Protein AF-A0A2Z6ZS50-F1 (afdb_monomer_lite)

Foldseek 3Di:
DPDPPDVVVVVCVVVVCDDPNVVVVVVVVCVVCVVVVNNVVVVPPDPPPDPPPDDPVNVVPPPCPPPPPVVVVVVVVVVVVVVVVVVVVVVVVD

Structure (mmCIF, N/CA/C/O backbone):
data_AF-A0A2Z6ZS50-F1
#
_entry.id   AF-A0A2Z6ZS50-F1
#
loop_
_atom_site.group_PDB
_atom_site.id
_atom_site.type_symbol
_atom_site.label_atom_id
_atom_site.label_alt_id
_atom_site.label_comp_id
_atom_site.label_asym_id
_atom_site.label_entity_id
_atom_site.label_seq_id
_atom_site.pdbx_PDB_ins_code
_atom_site.Cartn_x
_atom_site.Cartn_y
_atom_site.Cartn_z
_atom_site.occupancy
_atom_site.B_iso_or_equiv
_atom_site.auth_seq_id
_atom_site.auth_comp_id
_atom_site.auth_asym_id
_atom_site.auth_atom_id
_atom_site.pdbx_PDB_model_num
ATOM 1 N N . MET A 1 1 ? -17.321 -17.301 15.509 1.00 42.75 1 MET A N 1
ATOM 2 C CA . MET A 1 1 ? -16.459 -17.401 14.310 1.00 42.75 1 MET A CA 1
ATOM 3 C C . MET A 1 1 ? -15.467 -16.251 14.369 1.00 42.75 1 MET A C 1
ATOM 5 O O . MET A 1 1 ? -15.911 -15.110 14.433 1.00 42.75 1 MET A O 1
ATOM 9 N N . SER A 1 2 ? -14.159 -16.512 14.462 1.00 52.09 2 SER A N 1
ATOM 10 C CA . SER A 1 2 ? -13.164 -15.438 14.389 1.00 52.09 2 SER A CA 1
ATOM 11 C C . SER A 1 2 ? -13.146 -14.913 12.956 1.00 52.09 2 SER A C 1
ATOM 13 O O . SER A 1 2 ? -12.798 -15.629 12.021 1.00 52.09 2 SER A O 1
ATOM 15 N N . SER A 1 3 ? -13.582 -13.669 12.764 1.00 61.97 3 SER A N 1
ATOM 16 C CA . SER A 1 3 ? -13.367 -12.979 11.496 1.00 61.97 3 SER A CA 1
ATOM 17 C C . SER A 1 3 ? -11.859 -12.915 11.287 1.00 61.97 3 SER A C 1
ATOM 19 O O . SER A 1 3 ? -11.171 -12.263 12.076 1.00 61.97 3 SER A O 1
ATOM 21 N N . ILE A 1 4 ? -11.336 -13.619 10.280 1.00 67.19 4 ILE A N 1
ATOM 22 C CA . ILE A 1 4 ? -9.932 -13.500 9.885 1.00 67.19 4 ILE A CA 1
ATOM 23 C C . ILE A 1 4 ? -9.754 -12.046 9.465 1.00 67.19 4 ILE A C 1
ATOM 25 O O . ILE A 1 4 ? -10.208 -11.622 8.402 1.00 67.19 4 ILE A O 1
ATOM 29 N N . LYS A 1 5 ? -9.188 -11.242 10.364 1.00 70.38 5 LYS A N 1
ATOM 30 C CA . LYS A 1 5 ? -8.879 -9.851 10.069 1.00 70.38 5 LYS A CA 1
ATOM 31 C C . LYS A 1 5 ? -7.807 -9.869 8.992 1.00 70.38 5 LYS A C 1
ATOM 33 O O . LYS A 1 5 ? -6.849 -10.633 9.094 1.00 70.38 5 LYS A O 1
ATOM 38 N N . ASN A 1 6 ? -7.992 -9.046 7.964 1.00 83.12 6 ASN A N 1
ATOM 39 C CA . ASN A 1 6 ? -6.990 -8.836 6.928 1.00 83.12 6 ASN A CA 1
ATOM 40 C C . ASN A 1 6 ? -5.619 -8.639 7.611 1.00 83.12 6 ASN A C 1
ATOM 42 O O . ASN A 1 6 ? -5.521 -7.763 8.475 1.00 83.12 6 ASN A O 1
ATOM 46 N N . PRO A 1 7 ? -4.584 -9.430 7.278 1.00 84.56 7 PRO A N 1
ATOM 47 C CA . PRO A 1 7 ? -3.288 -9.347 7.949 1.00 84.56 7 PRO A CA 1
ATOM 48 C C . PRO A 1 7 ? -2.690 -7.935 7.883 1.00 84.56 7 PRO A C 1
ATOM 50 O O . PRO A 1 7 ? -2.049 -7.504 8.836 1.00 84.56 7 PRO A O 1
ATOM 53 N N . LEU A 1 8 ? -2.978 -7.167 6.825 1.00 81.31 8 LEU A N 1
ATOM 54 C CA . LEU A 1 8 ? -2.589 -5.757 6.738 1.00 81.31 8 LEU A CA 1
ATOM 55 C C . LEU A 1 8 ? -3.293 -4.902 7.793 1.00 81.31 8 LEU A C 1
ATOM 57 O O . LEU A 1 8 ? -2.645 -4.102 8.458 1.00 81.31 8 LEU A O 1
ATOM 61 N N . ALA A 1 9 ? -4.599 -5.095 7.987 1.00 82.00 9 ALA A N 1
ATOM 62 C CA . ALA A 1 9 ? -5.344 -4.387 9.026 1.00 82.00 9 ALA A CA 1
ATOM 63 C C . ALA A 1 9 ? -4.812 -4.744 10.422 1.00 82.00 9 ALA A C 1
ATOM 65 O O . ALA A 1 9 ? -4.589 -3.855 11.236 1.00 82.00 9 ALA A O 1
ATOM 66 N N . ALA A 1 10 ? -4.505 -6.023 10.664 1.00 85.50 10 ALA A N 1
ATOM 67 C CA . ALA A 1 10 ? -3.908 -6.461 11.921 1.00 85.50 10 ALA A CA 1
ATOM 68 C C . ALA A 1 10 ? -2.542 -5.796 12.183 1.00 85.50 10 ALA A C 1
ATOM 70 O O . ALA A 1 10 ? -2.297 -5.332 13.292 1.00 85.50 10 ALA A O 1
ATOM 71 N N . ILE A 1 11 ? -1.676 -5.686 11.168 1.00 84.56 11 ILE A N 1
ATOM 72 C CA . ILE A 1 11 ? -0.369 -5.019 11.293 1.00 84.56 11 ILE A CA 1
ATOM 73 C C . ILE A 1 11 ? -0.534 -3.523 11.585 1.00 84.56 11 ILE A C 1
ATOM 75 O O . ILE A 1 11 ? 0.171 -2.993 12.447 1.00 84.56 11 ILE A O 1
ATOM 79 N N . LEU A 1 12 ? -1.449 -2.839 10.892 1.00 84.25 12 LEU A N 1
ATOM 80 C CA . LEU A 1 12 ? -1.710 -1.412 11.107 1.00 84.25 12 LEU A CA 1
ATOM 81 C C . LEU A 1 12 ? -2.223 -1.142 12.528 1.00 84.25 12 LEU A C 1
ATOM 83 O O . LEU A 1 12 ? -1.713 -0.243 13.203 1.00 84.25 12 LEU A O 1
ATOM 87 N N . ASP A 1 13 ? -3.160 -1.968 12.997 1.00 83.25 13 ASP A N 1
ATOM 88 C CA . ASP A 1 13 ? -3.725 -1.889 14.344 1.00 83.25 13 ASP A CA 1
ATOM 89 C C . ASP A 1 13 ? -2.657 -2.158 15.416 1.00 83.25 13 ASP A C 1
ATOM 91 O O . ASP A 1 13 ? -2.509 -1.379 16.361 1.00 83.25 13 ASP A O 1
ATOM 95 N N . SER A 1 14 ? -1.865 -3.228 15.261 1.00 86.31 14 SER A N 1
ATOM 96 C CA . SER A 1 14 ? -0.813 -3.605 16.217 1.00 86.31 14 SER A CA 1
ATOM 97 C C . SER A 1 14 ? 0.281 -2.547 16.351 1.00 86.31 14 SER A C 1
ATOM 99 O O . SER A 1 14 ? 0.798 -2.340 17.446 1.00 86.31 14 SER A O 1
ATOM 101 N N . ASN A 1 15 ? 0.614 -1.849 15.263 1.00 84.75 15 ASN A N 1
ATOM 102 C CA . ASN A 1 15 ? 1.631 -0.796 15.269 1.00 84.75 15 ASN A CA 1
ATOM 103 C C . ASN A 1 15 ? 1.062 0.597 15.575 1.00 84.75 15 ASN A C 1
ATOM 105 O O . ASN A 1 15 ? 1.798 1.582 15.530 1.00 84.75 15 ASN A O 1
ATOM 109 N N . LYS A 1 16 ? -0.238 0.701 15.888 1.00 83.44 16 LYS A N 1
ATOM 110 C CA . LYS A 1 16 ? -0.927 1.978 16.126 1.00 83.44 16 LYS A CA 1
ATOM 111 C C . LYS A 1 16 ? -0.672 2.995 15.011 1.00 83.44 16 LYS A C 1
ATOM 113 O O . LYS A 1 16 ? -0.500 4.194 15.260 1.00 83.44 16 LYS A O 1
ATOM 118 N N . PHE A 1 17 ? -0.666 2.523 13.765 1.00 84.06 17 PHE A N 1
ATOM 119 C CA . PHE A 1 17 ? -0.640 3.393 12.596 1.00 84.06 17 PHE A CA 1
ATOM 120 C C . PHE A 1 17 ? -2.029 3.993 12.394 1.00 84.06 17 PHE A C 1
ATOM 122 O O . PHE A 1 17 ? -2.769 3.645 11.482 1.00 84.06 17 PHE A O 1
ATOM 129 N N . THR A 1 18 ? -2.379 4.908 13.292 1.00 80.25 18 THR A N 1
ATOM 130 C CA . THR A 1 18 ? -3.631 5.662 13.309 1.00 80.25 18 THR A CA 1
ATOM 131 C C . THR A 1 18 ? -3.323 7.153 13.211 1.00 80.25 18 THR A C 1
ATOM 133 O O . THR A 1 18 ? -2.288 7.609 13.703 1.00 80.25 18 THR A O 1
ATOM 136 N N . GLY A 1 19 ? -4.212 7.933 12.595 1.00 82.06 19 GLY A N 1
ATOM 137 C CA . GLY A 1 19 ? -4.051 9.387 12.489 1.00 82.06 19 GLY A CA 1
ATOM 138 C C . GLY A 1 19 ? -2.735 9.793 11.810 1.00 82.06 19 GLY A C 1
ATOM 139 O O . GLY A 1 19 ? -2.427 9.336 10.710 1.00 82.06 19 GLY A O 1
ATOM 140 N N . LEU A 1 20 ? -1.940 10.641 12.469 1.00 86.94 20 LEU A N 1
ATOM 141 C CA . LEU A 1 20 ? -0.696 11.181 11.904 1.00 86.94 20 LEU A CA 1
ATOM 142 C C . LEU A 1 20 ? 0.383 10.107 11.670 1.00 86.94 20 LEU A C 1
ATOM 144 O O . LEU A 1 20 ? 1.129 10.182 10.695 1.00 86.94 20 LEU A O 1
ATOM 148 N N . ASN A 1 21 ? 0.430 9.066 12.507 1.00 84.19 21 ASN A N 1
ATOM 149 C CA . ASN A 1 21 ? 1.382 7.965 12.338 1.00 84.19 21 ASN A CA 1
ATOM 150 C C . ASN A 1 21 ? 1.092 7.143 11.080 1.00 84.19 21 ASN A C 1
ATOM 152 O O . ASN A 1 21 ? 2.027 6.699 10.417 1.00 84.19 21 ASN A O 1
ATOM 156 N N . TYR A 1 22 ? -0.185 6.996 10.716 1.00 86.81 22 TYR A N 1
ATOM 157 C CA . TYR A 1 22 ? -0.571 6.365 9.454 1.00 86.81 22 TYR A CA 1
ATOM 158 C C . TYR A 1 22 ? -0.071 7.167 8.251 1.00 86.81 22 TYR A C 1
ATOM 160 O O . TYR A 1 22 ? 0.511 6.605 7.329 1.00 86.81 22 TYR A O 1
ATOM 168 N N . GLN A 1 23 ? -0.253 8.490 8.278 1.00 88.62 23 GLN A N 1
ATOM 169 C CA . GLN A 1 23 ? 0.185 9.375 7.195 1.00 88.62 23 GLN A CA 1
ATOM 170 C C . GLN A 1 23 ? 1.707 9.348 7.019 1.00 88.62 23 GLN A C 1
ATOM 172 O O . GLN A 1 23 ? 2.204 9.244 5.898 1.00 88.62 23 GLN A O 1
ATOM 177 N N . ASN A 1 24 ? 2.455 9.368 8.125 1.00 89.75 24 ASN A N 1
ATOM 178 C CA . ASN A 1 24 ? 3.913 9.254 8.097 1.00 89.75 24 ASN A CA 1
ATOM 179 C C . ASN A 1 24 ? 4.370 7.893 7.557 1.00 89.75 24 ASN A C 1
ATOM 181 O O . ASN A 1 24 ? 5.269 7.835 6.718 1.00 89.75 24 ASN A O 1
ATOM 185 N N . TRP A 1 25 ? 3.730 6.805 7.995 1.00 89.75 25 TRP A N 1
ATOM 186 C CA . TRP A 1 25 ? 3.993 5.463 7.479 1.00 89.75 25 TRP A CA 1
ATOM 187 C C . TRP A 1 25 ? 3.721 5.372 5.974 1.00 89.75 25 TRP A C 1
ATOM 189 O O . TRP A 1 25 ? 4.591 4.934 5.223 1.00 89.75 25 TRP A O 1
ATOM 199 N N . LEU A 1 26 ? 2.568 5.865 5.516 1.00 89.38 26 LEU A N 1
ATOM 200 C CA . LEU A 1 26 ? 2.192 5.862 4.104 1.00 89.38 26 LEU A CA 1
ATOM 201 C C . LEU A 1 26 ? 3.173 6.687 3.258 1.00 89.38 26 LEU A C 1
ATOM 203 O O . LEU A 1 26 ? 3.570 6.268 2.173 1.00 89.38 26 LEU A O 1
ATOM 207 N N . ARG A 1 27 ? 3.626 7.838 3.769 1.00 92.25 27 ARG A N 1
ATOM 208 C CA . ARG A 1 27 ? 4.646 8.662 3.110 1.00 92.25 27 ARG A CA 1
ATOM 209 C C . ARG A 1 27 ? 5.985 7.932 2.996 1.00 92.25 27 ARG A C 1
ATOM 211 O O . ARG A 1 27 ? 6.592 7.962 1.929 1.00 92.25 27 ARG A O 1
ATOM 218 N N . ASN A 1 28 ? 6.431 7.262 4.057 1.00 91.31 28 ASN A N 1
ATOM 219 C CA . ASN A 1 28 ? 7.668 6.478 4.034 1.00 91.31 28 ASN A CA 1
ATOM 220 C C . ASN A 1 28 ? 7.566 5.297 3.061 1.00 91.31 28 ASN A C 1
ATOM 222 O O . ASN A 1 28 ? 8.498 5.054 2.297 1.00 91.31 28 ASN A O 1
ATOM 226 N N . LEU A 1 29 ? 6.414 4.622 3.026 1.00 90.06 29 LEU A N 1
ATOM 227 C CA . LEU A 1 29 ? 6.136 3.556 2.068 1.00 90.06 29 LEU A CA 1
ATOM 228 C C . LEU A 1 29 ? 6.215 4.068 0.621 1.00 90.06 29 LEU A C 1
ATOM 230 O O . LEU A 1 29 ? 6.899 3.466 -0.203 1.00 90.06 29 LEU A O 1
ATOM 234 N N . ASN A 1 30 ? 5.598 5.215 0.324 1.00 92.56 30 ASN A N 1
ATOM 235 C CA . ASN A 1 30 ? 5.660 5.836 -1.002 1.00 92.56 30 ASN A CA 1
ATOM 236 C C . ASN A 1 30 ? 7.094 6.176 -1.431 1.00 92.56 30 ASN A C 1
ATOM 238 O O . ASN A 1 30 ? 7.430 6.004 -2.599 1.00 92.56 30 ASN A O 1
ATOM 242 N N . ILE A 1 31 ? 7.949 6.630 -0.507 1.00 94.19 31 ILE A N 1
ATOM 243 C CA . ILE A 1 31 ? 9.360 6.927 -0.800 1.00 94.19 31 ILE A CA 1
ATOM 244 C C . ILE A 1 31 ? 10.113 5.651 -1.201 1.00 94.19 31 ILE A C 1
ATOM 246 O O . ILE A 1 31 ? 10.801 5.650 -2.223 1.00 94.19 31 ILE A O 1
ATOM 250 N N . VAL A 1 32 ? 9.956 4.562 -0.438 1.00 92.50 32 VAL A N 1
ATOM 251 C CA . VAL A 1 32 ? 10.595 3.270 -0.747 1.00 92.50 32 VAL A CA 1
ATOM 252 C C . VAL A 1 32 ? 10.105 2.750 -2.099 1.00 92.50 32 VAL A C 1
ATOM 254 O O . VAL A 1 32 ? 10.917 2.481 -2.984 1.00 92.50 32 VAL A O 1
ATOM 257 N N . LEU A 1 33 ? 8.789 2.716 -2.320 1.00 91.94 33 LEU A N 1
ATOM 258 C CA . LEU A 1 33 ? 8.208 2.230 -3.574 1.00 91.94 33 LEU A CA 1
ATOM 259 C C . LEU A 1 33 ? 8.606 3.083 -4.783 1.00 91.94 33 LEU A C 1
ATOM 261 O O . LEU A 1 33 ? 8.871 2.540 -5.854 1.00 91.94 33 LEU A O 1
ATOM 265 N N . ALA A 1 34 ? 8.688 4.407 -4.636 1.00 90.31 34 ALA A N 1
ATOM 266 C CA . ALA A 1 34 ? 9.173 5.285 -5.698 1.00 90.31 34 ALA A CA 1
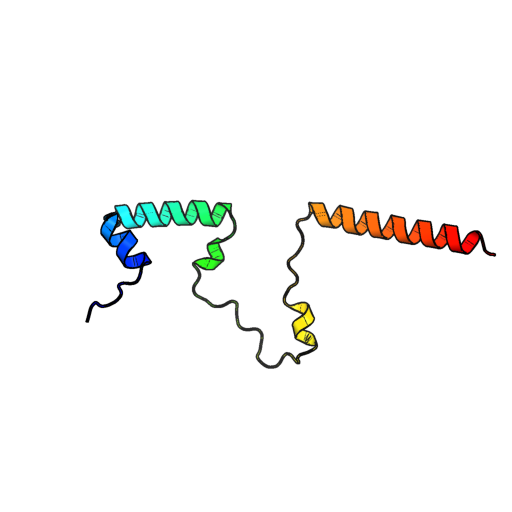ATOM 267 C C . ALA A 1 34 ? 10.640 4.991 -6.046 1.00 90.31 34 ALA A C 1
ATOM 269 O O . ALA A 1 34 ? 10.988 4.934 -7.227 1.00 90.31 34 ALA A O 1
ATOM 270 N N . SER A 1 35 ? 11.486 4.753 -5.036 1.00 92.62 35 SER A N 1
ATOM 271 C CA . SER A 1 35 ? 12.904 4.427 -5.233 1.00 92.62 35 SER A CA 1
ATOM 272 C C . SER A 1 35 ? 13.099 3.113 -6.000 1.00 92.62 35 SER A C 1
ATOM 274 O O . SER A 1 35 ? 13.972 3.012 -6.864 1.00 92.62 35 SER A O 1
ATOM 276 N N . GLU A 1 36 ? 12.206 2.151 -5.772 1.00 92.44 36 GLU A N 1
ATOM 277 C CA . GLU A 1 36 ? 12.189 0.853 -6.447 1.00 92.44 36 GLU A CA 1
ATOM 278 C C . GLU A 1 36 ? 11.389 0.859 -7.760 1.00 92.44 36 GLU A C 1
ATOM 280 O O . GLU A 1 36 ? 11.347 -0.146 -8.468 1.00 92.44 36 GLU A O 1
ATOM 285 N N . LYS A 1 37 ? 10.785 1.998 -8.135 1.00 89.00 37 LYS A N 1
ATOM 286 C CA . LYS A 1 37 ? 9.895 2.148 -9.305 1.00 89.00 37 LYS A CA 1
ATOM 287 C C . LYS A 1 37 ? 8.659 1.238 -9.253 1.00 89.00 37 LYS A C 1
ATOM 289 O O . LYS A 1 37 ? 8.133 0.843 -10.291 1.00 89.00 37 LYS A O 1
ATOM 294 N N . LEU A 1 38 ? 8.177 0.936 -8.049 1.00 88.81 38 LEU A N 1
ATOM 295 C CA . LEU A 1 38 ? 7.019 0.082 -7.769 1.00 88.81 38 LEU A CA 1
ATOM 296 C C . LEU A 1 38 ? 5.750 0.864 -7.413 1.00 88.81 38 LEU A C 1
ATOM 298 O O . LEU A 1 38 ? 4.756 0.268 -7.010 1.00 88.81 38 LEU A O 1
ATOM 302 N N . LEU A 1 39 ? 5.744 2.190 -7.568 1.00 85.44 39 LEU A N 1
ATOM 303 C CA . LEU A 1 39 ? 4.603 3.037 -7.191 1.00 85.44 39 LEU A CA 1
ATOM 304 C C . LEU A 1 39 ? 3.287 2.627 -7.887 1.00 85.44 39 LEU A C 1
ATOM 306 O O . LEU A 1 39 ? 2.216 2.762 -7.305 1.00 85.44 39 LEU A O 1
ATOM 310 N N . TYR A 1 40 ? 3.382 2.032 -9.082 1.00 81.25 40 TYR A N 1
ATOM 311 C CA . TYR A 1 40 ? 2.252 1.481 -9.839 1.00 81.25 40 TYR A CA 1
ATOM 312 C C . TYR A 1 40 ? 1.473 0.389 -9.088 1.00 81.25 40 TYR A C 1
ATOM 314 O O . TYR A 1 40 ? 0.337 0.103 -9.439 1.00 81.25 40 TYR A O 1
ATOM 322 N N . THR A 1 41 ? 2.066 -0.235 -8.066 1.00 80.44 41 THR A N 1
ATOM 323 C CA . THR A 1 41 ? 1.395 -1.254 -7.242 1.00 80.44 41 THR A CA 1
ATOM 324 C C . THR A 1 41 ? 0.328 -0.664 -6.316 1.00 80.44 41 THR A C 1
ATOM 326 O O . THR A 1 41 ? -0.549 -1.395 -5.858 1.00 80.44 41 THR A O 1
ATOM 329 N N . LEU A 1 42 ? 0.388 0.645 -6.040 1.00 79.56 42 LEU A N 1
ATOM 330 C CA . LEU A 1 42 ? -0.605 1.357 -5.232 1.00 79.56 42 LEU A CA 1
ATOM 331 C C . LEU A 1 42 ? -1.747 1.937 -6.067 1.00 79.56 42 LEU A C 1
ATOM 333 O O . LEU A 1 42 ? -2.852 2.108 -5.545 1.00 79.56 42 LEU A O 1
ATOM 337 N N . ASP A 1 43 ? -1.505 2.213 -7.349 1.00 77.94 43 ASP A N 1
ATOM 338 C CA . ASP A 1 43 ? -2.558 2.603 -8.278 1.00 77.94 43 ASP A CA 1
ATOM 339 C C . ASP A 1 43 ? -3.447 1.387 -8.553 1.00 77.94 43 ASP A C 1
ATOM 341 O O . ASP A 1 43 ? -3.110 0.477 -9.305 1.00 77.94 43 ASP A O 1
ATOM 345 N N . LYS A 1 44 ? -4.619 1.364 -7.913 1.00 67.06 44 LYS A N 1
ATOM 346 C CA . LYS A 1 44 ? -5.621 0.297 -8.058 1.00 67.06 44 LYS A CA 1
ATOM 347 C C . LYS A 1 44 ? -6.292 0.245 -9.428 1.00 67.06 44 LYS A C 1
ATOM 349 O O . LYS A 1 44 ? -7.202 -0.563 -9.606 1.00 67.06 44 LYS A O 1
ATOM 354 N N . SER A 1 45 ? -5.908 1.084 -10.388 1.00 58.16 45 SER A N 1
ATOM 355 C CA . SER A 1 45 ? -6.334 0.837 -11.757 1.00 58.16 45 SER A CA 1
ATOM 356 C C . SER A 1 45 ? -5.590 -0.408 -12.241 1.00 58.16 45 SER A C 1
ATOM 358 O O . SER A 1 45 ? -4.360 -0.340 -12.354 1.00 58.16 45 SER A O 1
ATOM 360 N N . PRO A 1 46 ? -6.273 -1.533 -12.532 1.00 56.38 46 PRO A N 1
ATOM 361 C CA . PRO A 1 46 ? -5.629 -2.595 -13.289 1.00 56.38 46 PRO A CA 1
ATOM 362 C C . PRO A 1 46 ? -4.956 -1.961 -14.516 1.00 56.38 46 PRO A C 1
ATOM 364 O O . PRO A 1 46 ? -5.496 -0.982 -15.054 1.00 56.38 46 PRO A O 1
ATOM 367 N N . PRO A 1 47 ? -3.775 -2.451 -14.945 1.00 58.06 47 PRO A N 1
ATOM 368 C CA . PRO A 1 47 ? -3.194 -2.017 -16.208 1.00 58.06 47 PRO A CA 1
ATOM 369 C C . PRO A 1 47 ? -4.313 -2.082 -17.239 1.00 58.06 47 PRO A C 1
ATOM 371 O O . PRO A 1 47 ? -4.953 -3.128 -17.328 1.00 58.06 47 PRO A O 1
ATOM 374 N N . LYS A 1 48 ? -4.618 -0.949 -17.893 1.00 54.59 48 LYS A N 1
ATOM 375 C CA . LYS A 1 48 ? -5.763 -0.810 -18.800 1.00 54.59 48 LYS A CA 1
ATOM 376 C C . LYS A 1 48 ? -5.852 -2.074 -19.640 1.00 54.59 48 LYS A C 1
ATOM 378 O O . LYS A 1 48 ? -4.925 -2.339 -20.405 1.00 54.59 48 LYS A O 1
ATOM 383 N N . GLU A 1 49 ? -6.892 -2.868 -19.387 1.00 52.78 49 GLU A N 1
ATOM 384 C CA . GLU A 1 49 ? -7.051 -4.184 -19.990 1.00 52.78 49 GLU A CA 1
ATOM 385 C C . GLU A 1 49 ? -6.940 -3.964 -21.494 1.00 52.78 49 GLU A C 1
ATOM 387 O O . GLU A 1 49 ? -7.644 -3.118 -22.063 1.00 52.78 49 GLU A O 1
ATOM 392 N N . ALA A 1 50 ? -5.927 -4.580 -22.102 1.00 59.97 50 ALA A N 1
ATOM 393 C CA . ALA A 1 50 ? -5.727 -4.435 -23.529 1.00 59.97 50 ALA A CA 1
ATOM 394 C C . ALA A 1 50 ? -7.035 -4.874 -24.216 1.00 59.97 50 ALA A C 1
ATOM 396 O O . ALA A 1 50 ? -7.677 -5.800 -23.713 1.00 59.97 50 ALA A O 1
ATOM 397 N N . PRO A 1 51 ? -7.484 -4.174 -25.278 1.00 59.88 51 PRO A N 1
ATOM 398 C CA . PRO A 1 51 ? -8.808 -4.379 -25.861 1.00 59.88 51 PRO A CA 1
ATOM 399 C C . PRO A 1 51 ? -9.079 -5.870 -26.056 1.00 59.88 51 PRO A C 1
ATOM 401 O O . PRO A 1 51 ? -8.210 -6.569 -26.562 1.00 59.88 51 PRO A O 1
ATOM 404 N N . ALA A 1 52 ? -10.258 -6.350 -25.660 1.00 57.25 52 ALA A N 1
ATOM 405 C CA . ALA A 1 52 ? -10.618 -7.773 -25.598 1.00 57.25 52 ALA A CA 1
ATOM 406 C C . ALA A 1 52 ? -10.604 -8.532 -26.949 1.00 57.25 52 ALA A C 1
ATOM 408 O O . ALA A 1 52 ? -11.094 -9.652 -27.023 1.00 57.25 52 ALA A O 1
ATOM 409 N N . ASP A 1 53 ? -10.047 -7.936 -28.004 1.00 54.62 53 ASP A N 1
ATOM 410 C CA . ASP A 1 53 ? -10.068 -8.424 -29.383 1.00 54.62 53 ASP A CA 1
ATOM 411 C C . ASP A 1 53 ? -8.669 -8.755 -29.935 1.00 54.62 53 ASP A C 1
ATOM 413 O O . ASP A 1 53 ? -8.476 -8.944 -31.134 1.00 54.62 53 ASP A O 1
ATOM 417 N N . ILE A 1 54 ? -7.651 -8.823 -29.072 1.00 55.78 54 ILE A N 1
ATOM 418 C CA . ILE A 1 54 ? -6.335 -9.320 -29.487 1.00 55.78 54 ILE A CA 1
ATOM 419 C C . ILE A 1 54 ? -6.357 -10.850 -29.516 1.00 55.78 54 ILE A C 1
ATOM 421 O O . ILE A 1 54 ? -6.325 -11.519 -28.482 1.00 55.78 54 ILE A O 1
ATOM 425 N N . SER A 1 55 ? -6.411 -11.382 -30.740 1.00 57.19 55 SER A N 1
ATOM 426 C CA . SER A 1 55 ? -6.146 -12.781 -31.089 1.00 57.19 55 SER A CA 1
ATOM 427 C C . SER A 1 55 ? -4.941 -13.339 -30.306 1.00 57.19 55 SER A C 1
ATOM 429 O O . SER A 1 55 ? -3.978 -12.601 -30.074 1.00 57.19 55 SER A O 1
ATOM 431 N N . PRO A 1 56 ? -4.925 -14.640 -29.945 1.00 56.66 56 PRO A N 1
ATOM 432 C CA . PRO A 1 56 ? -3.805 -15.284 -29.249 1.00 56.66 56 PRO A CA 1
ATOM 433 C C . PRO A 1 56 ? -2.419 -15.027 -29.868 1.00 56.66 56 PRO A C 1
ATOM 435 O O . PRO A 1 56 ? -1.413 -15.107 -29.167 1.00 56.66 56 PRO A O 1
ATOM 438 N N . GLU A 1 57 ? -2.358 -14.693 -31.158 1.00 55.00 57 GLU A N 1
ATOM 439 C CA . GLU A 1 57 ? -1.120 -14.392 -31.886 1.00 55.00 57 GLU A CA 1
ATOM 440 C C . GLU A 1 57 ? -0.523 -13.005 -31.538 1.00 55.00 57 GLU A C 1
ATOM 442 O O . GLU A 1 57 ? 0.699 -12.831 -31.506 1.00 55.00 57 GLU A O 1
ATOM 447 N N . GLU A 1 58 ? -1.362 -12.034 -31.161 1.00 53.59 58 GLU A N 1
ATOM 448 C CA . GLU A 1 58 ? -0.962 -10.670 -30.769 1.00 53.59 58 GLU A CA 1
ATOM 449 C C . GLU A 1 58 ? -0.545 -10.558 -29.284 1.00 53.59 58 GLU A C 1
ATOM 451 O O . GLU A 1 58 ? 0.169 -9.629 -28.892 1.00 53.59 58 GLU A O 1
ATOM 456 N N . LEU A 1 59 ? -0.900 -11.537 -28.438 1.00 50.09 59 LEU A N 1
ATOM 457 C CA . LEU A 1 59 ? -0.496 -11.580 -27.019 1.00 50.09 59 LEU A CA 1
ATOM 458 C C . LEU A 1 59 ? 1.020 -11.759 -26.820 1.00 50.09 59 LEU A C 1
ATOM 460 O O . LEU A 1 59 ? 1.553 -11.476 -25.743 1.00 50.09 59 LEU A O 1
ATOM 464 N N . THR A 1 60 ? 1.751 -12.142 -27.867 1.00 48.59 60 THR A N 1
ATOM 465 C CA . THR A 1 60 ? 3.213 -12.285 -27.839 1.00 48.59 60 THR A CA 1
ATOM 466 C C . THR A 1 60 ? 3.970 -10.946 -27.803 1.00 48.59 60 THR A C 1
ATOM 468 O O . THR A 1 60 ? 5.183 -10.926 -27.579 1.00 48.59 60 THR A O 1
ATOM 471 N N . VAL A 1 61 ? 3.285 -9.807 -27.982 1.00 52.66 61 VAL A N 1
ATOM 472 C CA . VAL A 1 61 ? 3.901 -8.463 -27.993 1.00 52.66 61 VAL A CA 1
ATOM 473 C C . VAL A 1 61 ? 3.783 -7.732 -26.640 1.00 52.66 61 VAL A C 1
ATOM 475 O O . VAL A 1 61 ? 4.536 -6.788 -26.383 1.00 52.66 61 VAL A O 1
ATOM 478 N N . GLY A 1 62 ? 2.918 -8.199 -25.731 1.00 48.66 62 GLY A N 1
ATOM 479 C CA . GLY A 1 62 ? 2.555 -7.492 -24.492 1.00 48.66 62 GLY A CA 1
ATOM 480 C C . GLY A 1 62 ? 3.508 -7.639 -23.298 1.00 48.66 62 GLY A C 1
ATOM 481 O O . GLY A 1 62 ? 3.476 -6.810 -22.394 1.00 48.66 62 GLY A O 1
ATOM 482 N N . ILE A 1 63 ? 4.409 -8.628 -23.287 1.00 51.31 63 ILE A N 1
ATOM 483 C CA . ILE A 1 63 ? 5.429 -8.786 -22.228 1.00 51.31 63 ILE A CA 1
ATOM 484 C C . ILE A 1 63 ? 6.812 -8.465 -22.797 1.00 51.31 63 ILE A C 1
ATOM 486 O O . ILE A 1 63 ? 7.763 -9.241 -22.729 1.00 51.31 63 ILE A O 1
ATOM 490 N N . ARG A 1 64 ? 6.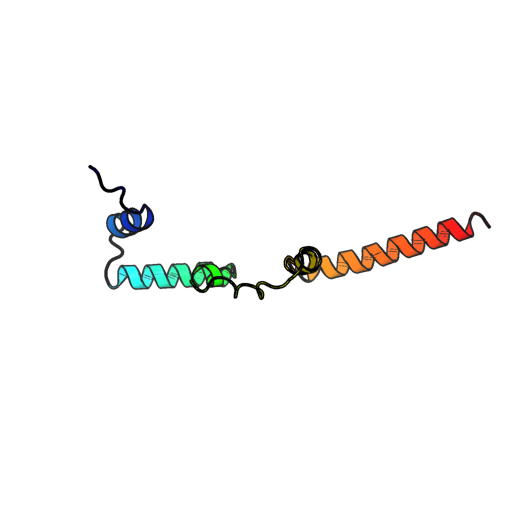968 -7.275 -23.378 1.00 52.34 64 ARG A N 1
ATOM 491 C CA . ARG A 1 64 ? 8.305 -6.710 -23.592 1.00 52.34 64 ARG A CA 1
ATOM 492 C C . ARG A 1 64 ? 8.751 -6.010 -22.315 1.00 52.34 64 ARG A C 1
ATOM 494 O O . ARG A 1 64 ? 8.734 -4.785 -22.229 1.00 52.34 64 ARG A O 1
ATOM 501 N N . ILE A 1 65 ? 9.212 -6.791 -21.333 1.00 54.66 65 ILE A N 1
ATOM 502 C CA . ILE A 1 65 ? 10.057 -6.247 -20.262 1.00 54.66 65 ILE A CA 1
ATOM 503 C C . ILE A 1 65 ? 11.277 -5.654 -20.957 1.00 54.66 65 ILE A C 1
ATOM 505 O O . ILE A 1 65 ? 12.131 -6.371 -21.479 1.00 54.66 65 ILE A O 1
ATOM 509 N N . HIS A 1 66 ? 11.322 -4.329 -21.054 1.00 58.81 66 HIS A N 1
ATOM 510 C CA . HIS A 1 66 ? 12.398 -3.659 -21.753 1.00 58.81 66 HIS A CA 1
ATOM 511 C C . HIS A 1 66 ? 13.682 -3.866 -20.935 1.00 58.81 66 HIS A C 1
ATOM 513 O O . HIS A 1 66 ? 13.760 -3.372 -19.808 1.00 58.81 66 HIS A O 1
ATOM 519 N N . PRO A 1 67 ? 14.703 -4.581 -21.451 1.00 56.31 67 PRO A N 1
ATOM 520 C CA . PRO A 1 67 ? 15.892 -4.830 -20.656 1.00 56.31 67 PRO A CA 1
ATOM 521 C C . PRO A 1 67 ? 16.615 -3.498 -20.399 1.00 56.31 67 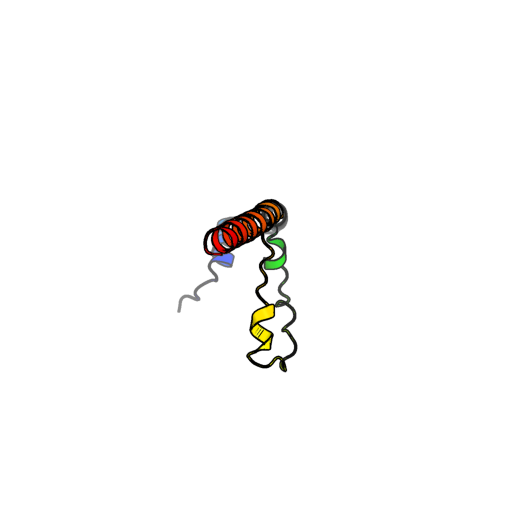PRO A C 1
ATOM 523 O O . PRO A 1 67 ? 16.640 -2.630 -21.293 1.00 56.31 67 PRO A O 1
ATOM 526 N N . PRO A 1 68 ? 17.199 -3.315 -19.197 1.00 55.59 68 PRO A N 1
ATOM 527 C CA . PRO A 1 68 ? 17.861 -2.075 -18.816 1.00 55.59 68 PRO A CA 1
ATOM 528 C C . PRO A 1 68 ? 18.926 -1.708 -19.854 1.00 55.59 68 PRO A C 1
ATOM 530 O O . PRO A 1 68 ? 19.579 -2.584 -20.425 1.00 55.59 68 PRO A O 1
ATOM 533 N N . ALA A 1 69 ? 19.107 -0.409 -20.114 1.00 56.66 69 ALA A N 1
ATOM 534 C CA . ALA A 1 69 ? 19.913 0.119 -21.225 1.00 56.66 69 ALA A CA 1
ATOM 535 C C . ALA A 1 69 ? 21.328 -0.492 -21.341 1.00 56.66 69 ALA A C 1
ATOM 537 O O . ALA A 1 69 ? 21.880 -0.590 -22.438 1.00 56.66 69 ALA A O 1
ATOM 538 N N . ARG A 1 70 ? 21.888 -0.969 -20.222 1.00 54.19 70 ARG A N 1
ATOM 539 C CA . ARG A 1 70 ? 23.184 -1.656 -20.137 1.00 54.19 70 ARG A CA 1
ATOM 540 C C . ARG A 1 70 ? 23.210 -3.011 -20.869 1.00 54.19 70 ARG A C 1
ATOM 542 O O . ARG A 1 70 ? 24.210 -3.327 -21.501 1.00 54.19 70 ARG A O 1
ATOM 549 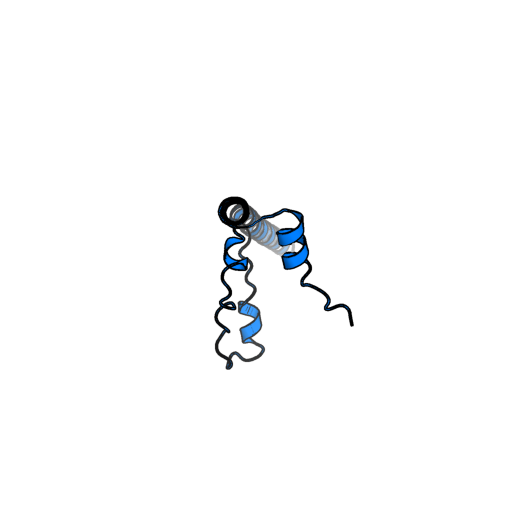N N . GLN A 1 71 ? 22.105 -3.759 -20.877 1.00 55.72 71 GLN A N 1
ATOM 550 C CA . GLN A 1 71 ? 21.972 -5.051 -21.571 1.00 55.72 71 GLN A CA 1
ATOM 551 C C . GLN A 1 71 ? 21.792 -4.885 -23.093 1.00 55.72 71 GLN A C 1
ATOM 553 O O . GLN A 1 71 ? 22.203 -5.743 -23.872 1.00 55.72 71 GLN A O 1
ATOM 558 N N . ARG A 1 72 ? 21.234 -3.753 -23.555 1.00 56.09 72 ARG A N 1
ATOM 559 C CA . ARG A 1 72 ? 21.005 -3.500 -24.993 1.00 56.09 72 ARG A CA 1
ATOM 560 C C . ARG A 1 72 ? 22.307 -3.391 -25.790 1.00 56.09 72 ARG A C 1
ATOM 562 O O . ARG A 1 72 ? 22.359 -3.840 -26.934 1.00 56.09 72 ARG A O 1
ATOM 569 N N . LYS A 1 73 ? 23.360 -2.824 -25.186 1.00 58.19 73 LYS A N 1
ATOM 570 C CA . LYS A 1 73 ? 24.696 -2.744 -25.802 1.00 58.19 73 LYS A CA 1
ATOM 571 C C . LYS A 1 73 ? 25.322 -4.134 -25.963 1.00 58.19 73 LYS A C 1
ATOM 573 O O . LYS A 1 73 ? 25.926 -4.402 -26.997 1.00 58.19 73 LYS A O 1
ATOM 578 N N . ASN A 1 74 ? 25.104 -5.028 -24.997 1.00 56.38 74 ASN A N 1
ATOM 579 C CA . ASN A 1 74 ? 25.618 -6.399 -25.040 1.00 56.38 74 ASN A CA 1
ATOM 580 C C . ASN A 1 74 ? 24.909 -7.246 -26.108 1.00 56.38 74 ASN A C 1
ATOM 582 O O . ASN A 1 74 ? 25.571 -8.000 -26.813 1.00 56.38 74 ASN A O 1
ATOM 586 N N . ILE A 1 75 ? 23.596 -7.065 -26.301 1.00 59.81 75 ILE A N 1
ATOM 587 C CA . ILE A 1 75 ? 22.834 -7.762 -27.356 1.00 59.81 75 ILE A CA 1
ATOM 588 C C . ILE A 1 75 ? 23.283 -7.317 -28.754 1.00 59.81 75 ILE A C 1
ATOM 590 O O . ILE A 1 75 ? 23.456 -8.155 -29.637 1.00 59.81 75 ILE A O 1
ATOM 594 N N . ARG A 1 76 ? 23.491 -6.009 -28.972 1.00 59.16 76 ARG A N 1
ATOM 595 C CA . ARG A 1 76 ? 23.978 -5.500 -30.268 1.00 59.16 76 ARG A CA 1
ATOM 596 C C . ARG A 1 76 ? 25.384 -6.008 -30.574 1.00 59.16 76 ARG A C 1
ATOM 598 O O . ARG A 1 76 ? 25.588 -6.587 -31.634 1.00 59.16 76 ARG A O 1
ATOM 605 N N . LYS A 1 77 ? 26.301 -5.889 -29.608 1.00 63.81 77 LYS A N 1
ATOM 606 C CA . LYS A 1 77 ? 27.672 -6.384 -29.761 1.00 63.81 77 LYS A CA 1
ATOM 607 C C . LYS A 1 77 ? 27.691 -7.898 -30.005 1.00 63.81 77 LYS A C 1
ATOM 609 O O . LYS A 1 77 ? 28.375 -8.340 -30.911 1.00 63.8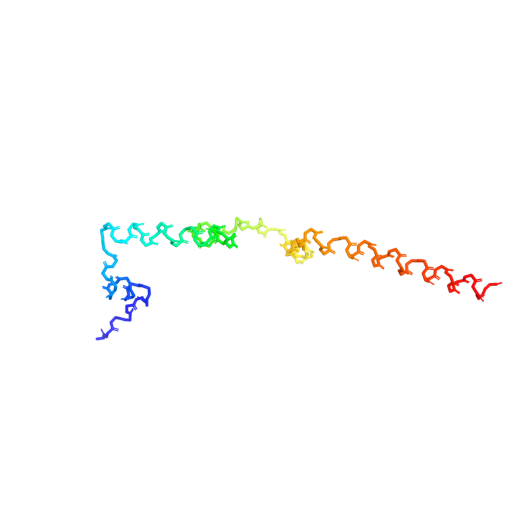1 77 LYS A O 1
ATOM 614 N N . GLY A 1 78 ? 26.879 -8.679 -29.286 1.00 60.88 78 GLY A N 1
ATOM 615 C CA . GLY A 1 78 ? 26.771 -10.129 -29.491 1.00 60.88 78 GLY A CA 1
ATOM 616 C C . GLY A 1 78 ? 26.262 -10.533 -30.881 1.00 60.88 78 GLY A C 1
ATOM 617 O O . GLY A 1 78 ? 26.748 -11.510 -31.444 1.00 60.88 78 GLY A O 1
ATOM 618 N N . ARG A 1 79 ? 25.330 -9.768 -31.470 1.00 61.25 79 ARG A N 1
ATOM 619 C CA . ARG A 1 79 ? 24.834 -10.009 -32.839 1.00 61.25 79 ARG A CA 1
ATOM 620 C C . ARG A 1 79 ? 25.896 -9.729 -33.905 1.00 61.25 79 ARG A C 1
ATOM 622 O O . ARG A 1 79 ? 26.013 -10.497 -34.855 1.00 61.25 79 ARG A O 1
ATOM 629 N N . GLU A 1 80 ? 26.703 -8.686 -33.728 1.00 66.19 80 GLU A N 1
ATOM 630 C CA . GLU A 1 80 ? 27.821 -8.377 -34.632 1.00 66.19 80 GLU A CA 1
ATOM 631 C C . GLU A 1 80 ? 28.901 -9.472 -34.601 1.00 66.19 80 GLU A C 1
ATOM 633 O O . GLU A 1 80 ? 29.413 -9.869 -35.652 1.00 66.19 80 GLU A O 1
ATOM 638 N N . THR A 1 81 ? 29.205 -10.030 -33.422 1.00 62.03 81 THR A N 1
ATOM 639 C CA . THR A 1 81 ? 30.190 -11.118 -33.295 1.00 62.03 81 THR A CA 1
ATOM 640 C C . THR A 1 81 ? 29.721 -12.423 -33.933 1.00 62.03 81 THR A C 1
ATOM 642 O O . THR A 1 81 ? 30.541 -13.182 -34.445 1.00 62.03 81 THR A O 1
ATOM 645 N N . ILE A 1 82 ? 28.416 -12.713 -33.896 1.00 68.12 82 ILE A N 1
ATOM 646 C CA . ILE A 1 82 ? 27.853 -13.910 -34.538 1.00 68.12 82 ILE A CA 1
ATOM 647 C C . ILE A 1 82 ? 27.929 -13.758 -36.056 1.00 68.12 82 ILE A C 1
ATOM 649 O O . ILE A 1 82 ? 28.484 -14.626 -36.721 1.00 68.12 82 ILE A O 1
ATOM 653 N N . ASN A 1 83 ? 27.482 -12.623 -36.598 1.00 61.75 83 ASN A N 1
ATOM 654 C CA . ASN A 1 83 ? 27.482 -12.399 -38.045 1.00 61.75 83 ASN A CA 1
ATOM 655 C C . ASN A 1 83 ? 28.897 -12.431 -38.641 1.00 61.75 83 ASN A C 1
ATOM 657 O O . ASN A 1 83 ? 29.110 -13.029 -39.692 1.00 61.75 83 ASN A O 1
ATOM 661 N N . THR A 1 84 ? 29.885 -11.849 -37.956 1.00 66.19 84 THR A N 1
ATOM 662 C CA . THR A 1 84 ? 31.286 -11.885 -38.411 1.00 66.19 84 THR A CA 1
ATOM 663 C C . THR A 1 84 ? 31.887 -13.286 -38.348 1.00 66.19 84 THR A C 1
ATOM 665 O O . THR A 1 84 ? 32.555 -13.698 -39.296 1.00 66.19 84 THR A O 1
ATOM 668 N N . LYS A 1 85 ? 31.619 -14.056 -37.284 1.00 72.19 85 LYS A N 1
ATOM 669 C CA . LYS A 1 85 ? 32.053 -15.460 -37.198 1.00 72.19 85 LYS A CA 1
ATOM 670 C C . LYS A 1 85 ? 31.414 -16.322 -38.285 1.00 72.19 85 LYS A C 1
ATOM 672 O O . LYS A 1 85 ? 32.117 -17.130 -38.881 1.00 72.19 85 LYS A O 1
ATOM 677 N N . THR A 1 86 ? 30.128 -16.131 -38.568 1.00 72.50 86 THR A N 1
ATOM 678 C CA . THR A 1 86 ? 29.414 -16.869 -39.616 1.00 72.50 86 THR A CA 1
ATOM 679 C C . THR A 1 86 ? 29.982 -16.561 -41.001 1.00 72.50 86 THR A C 1
ATOM 681 O O . THR A 1 86 ? 30.286 -17.492 -41.741 1.00 72.50 86 THR A O 1
ATOM 684 N N . GLN A 1 87 ? 30.246 -15.289 -41.320 1.00 69.06 87 GLN A N 1
ATOM 685 C CA . GLN A 1 87 ? 30.858 -14.921 -42.605 1.00 69.06 87 GLN A CA 1
ATOM 686 C C . GLN A 1 87 ? 32.288 -15.460 -42.765 1.00 69.06 87 GLN A C 1
ATOM 688 O O . GLN A 1 87 ? 32.654 -15.953 -43.829 1.00 69.06 87 GLN A O 1
ATOM 693 N N . LEU A 1 88 ? 33.093 -15.445 -41.697 1.00 76.94 88 LEU A N 1
ATOM 694 C CA . LEU 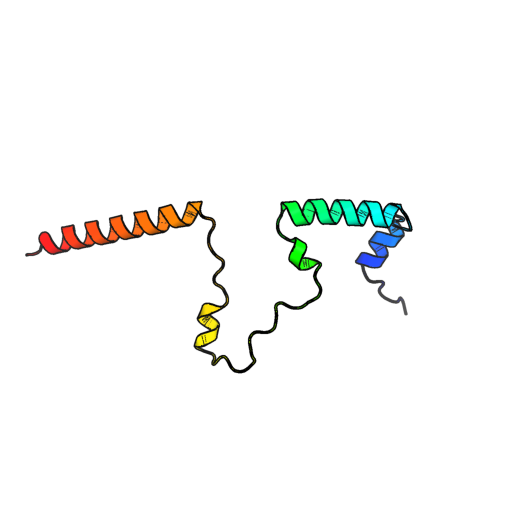A 1 88 ? 34.437 -16.039 -41.703 1.00 76.94 88 LEU A CA 1
ATOM 695 C C . LEU A 1 88 ? 34.426 -17.559 -41.918 1.00 76.94 88 LEU A C 1
ATOM 697 O O . LEU A 1 88 ? 35.381 -18.093 -42.473 1.00 76.94 88 LEU A O 1
ATOM 701 N N . GLN A 1 89 ? 33.380 -18.259 -41.472 1.00 75.12 89 GLN A N 1
ATOM 702 C CA . GLN A 1 89 ? 33.233 -19.702 -41.687 1.00 75.12 89 GLN A CA 1
ATOM 703 C C . GLN A 1 89 ? 32.779 -20.021 -43.115 1.00 75.12 89 GLN A C 1
ATOM 705 O O . GLN A 1 89 ? 33.334 -20.931 -43.723 1.00 75.12 89 GLN A O 1
ATOM 710 N N . LEU A 1 90 ? 31.841 -19.251 -43.676 1.00 72.38 90 LEU A N 1
ATOM 711 C CA . LEU A 1 90 ? 31.398 -19.397 -45.070 1.00 72.38 90 LEU A CA 1
ATOM 712 C C . LEU A 1 90 ? 32.549 -19.195 -46.065 1.00 72.38 90 LEU A C 1
ATOM 714 O O . LEU A 1 90 ? 32.734 -20.010 -46.961 1.00 72.38 90 LEU A O 1
ATOM 718 N N . ASN A 1 91 ? 33.396 -18.190 -45.840 1.00 73.12 91 ASN A N 1
ATOM 719 C CA . ASN A 1 91 ? 34.528 -17.902 -46.726 1.00 73.12 91 ASN A CA 1
ATOM 720 C C . ASN A 1 91 ? 35.687 -18.911 -46.627 1.00 73.12 91 ASN A C 1
ATOM 722 O O . ASN A 1 91 ? 36.605 -18.851 -47.433 1.00 73.12 91 ASN A O 1
ATOM 726 N N . ARG A 1 92 ? 35.694 -19.804 -45.629 1.00 74.38 92 ARG A N 1
ATOM 727 C CA . ARG A 1 92 ? 36.711 -20.867 -45.498 1.00 74.38 92 ARG A CA 1
ATOM 728 C C . ARG A 1 92 ? 36.345 -22.154 -46.232 1.00 74.38 92 ARG A C 1
ATOM 730 O O . ARG A 1 92 ? 37.200 -23.022 -46.356 1.00 74.38 92 ARG A O 1
ATOM 737 N N . HIS A 1 93 ? 35.090 -22.286 -46.657 1.00 63.16 93 HIS A N 1
ATOM 738 C CA . HIS A 1 93 ? 34.564 -23.483 -47.315 1.00 63.16 93 HIS A CA 1
ATOM 739 C C . HIS A 1 93 ? 34.202 -23.234 -48.791 1.00 63.16 93 HIS A C 1
ATOM 741 O O . HIS A 1 93 ? 33.524 -24.066 -49.390 1.00 63.16 93 HIS A O 1
ATOM 747 N N . SER A 1 94 ? 34.642 -22.106 -49.362 1.00 53.41 94 SER A N 1
ATOM 748 C CA . SER A 1 94 ? 34.558 -21.778 -50.791 1.00 53.41 94 SER A CA 1
ATOM 749 C C . SER A 1 94 ? 35.951 -21.667 -51.387 1.00 53.41 94 SER A C 1
ATOM 751 O O . SER A 1 94 ? 36.030 -21.851 -52.620 1.00 53.41 94 SER A O 1
#

pLDDT: mean 70.6, std 14.6, range [42.75, 94.19]

Organism: NCBI:txid472368

Sequence (94 aa):
MSSIKNPLAAILDSNKFTGLNYQNWLRNLNIVLASEKLLYTLDKSPPKEAPADISPEELTVGIRIHPPARQRKNIRKGRETINTKTQLQLNRHS

Secondary structure (DSSP, 8-state):
------HHHHHHHHTT--THHHHHHHHHHHHHHHHTT-GGGT--S-S-PPPTT--TTGGGGS------HHHHHHHHHHHHHHHHHHHHHHTT--

Radius of gyration: 25.3 Å; chains: 1; bounding box: 53×35×67 Å